Protein AF-A0A829NW79-F1 (afdb_monomer_lite)

Foldseek 3Di:
DVVVVVVVVVVVVVVVVVVVVVVDDDDDVVPPDQPDPVSLVVCLVPQADAFKKKKWFQCPDPLNVDPVQVVQVVCCQLVVDLAGDDPDAREFEEEEEPSRSNVVVLVVVSCVSCVVNRHHYYYDYDHLVVVQVCLQVVVHGIYMDGPPSHDPVSCVNIDMDMDGSVSSD

pLDDT: mean 82.39, std 16.0, range [43.62, 98.0]

Radius of gyration: 26.31 Å; chains: 1; bounding box: 28×69×78 Å

InterPro domains:
  IPR054214 Domain of unknown function DUF6921 [PF21914] (50-169)

Secondary structure (DSSP, 8-state):
-HHHHHHHHHHHHHHHHHHHHHS----SSTTSS---HHHHHHHHHH----SEEEEEE-TTSTTT--HHHHHHHHHHHTTS-S----SS--EEEEEEETT-HHHHHHHHHHHHHHHHTT-EEEEEEE-HHHHHHHHHHT--SEEEEETTTS-HHHHHTSEEEEEETTT--

Structure (mmCIF, N/CA/C/O backbone):
data_AF-A0A829NW79-F1
#
_entry.id   AF-A0A829NW79-F1
#
loop_
_atom_site.group_PDB
_atom_site.id
_atom_site.type_symbol
_atom_site.label_atom_id
_atom_site.label_alt_id
_atom_site.label_comp_id
_atom_site.label_asym_id
_atom_site.label_entity_id
_atom_site.label_seq_id
_atom_site.pdbx_PDB_ins_code
_atom_site.Cartn_x
_atom_site.Cartn_y
_atom_site.Cartn_z
_atom_site.occupancy
_atom_site.B_iso_or_equiv
_atom_site.auth_seq_id
_atom_site.auth_comp_id
_atom_site.auth_asym_id
_atom_site.auth_atom_id
_atom_site.pdbx_PDB_model_num
ATOM 1 N N . MET A 1 1 ? -3.377 -52.229 -63.363 1.00 55.47 1 MET A N 1
ATOM 2 C CA . MET A 1 1 ? -4.056 -51.326 -62.400 1.00 55.47 1 MET A CA 1
ATOM 3 C C . MET A 1 1 ? -3.627 -51.501 -60.931 1.00 55.47 1 MET A C 1
ATOM 5 O O . MET A 1 1 ? -3.770 -50.552 -60.178 1.00 55.47 1 MET A O 1
ATOM 9 N N . LYS A 1 2 ? -3.012 -52.628 -60.518 1.00 59.72 2 LYS A N 1
ATOM 10 C CA . LYS A 1 2 ? -2.572 -52.868 -59.120 1.00 59.72 2 LYS A CA 1
ATOM 11 C C . LYS A 1 2 ? -1.535 -51.867 -58.568 1.00 59.72 2 LYS A C 1
ATOM 13 O O . LYS A 1 2 ? -1.675 -51.420 -57.440 1.00 59.72 2 LYS A O 1
ATOM 18 N N . ARG A 1 3 ? -0.535 -51.450 -59.360 1.00 62.25 3 ARG A N 1
ATOM 19 C CA . ARG A 1 3 ? 0.523 -50.516 -58.900 1.00 62.25 3 ARG A CA 1
ATOM 20 C C . ARG A 1 3 ? 0.027 -49.083 -58.654 1.00 62.25 3 ARG A C 1
ATOM 22 O O . ARG A 1 3 ? 0.502 -48.431 -57.737 1.00 62.25 3 ARG A O 1
ATOM 29 N N . ARG A 1 4 ? -0.953 -48.616 -59.440 1.00 63.22 4 ARG A N 1
ATOM 30 C CA . ARG A 1 4 ? -1.563 -47.284 -59.264 1.00 63.22 4 ARG A CA 1
ATOM 31 C C . ARG A 1 4 ? -2.458 -47.228 -58.021 1.00 63.22 4 ARG A C 1
ATOM 33 O O . ARG A 1 4 ? -2.474 -46.206 -57.354 1.00 63.22 4 ARG A O 1
ATOM 40 N N . LEU A 1 5 ? -3.126 -48.336 -57.681 1.00 71.12 5 LEU A N 1
ATOM 41 C CA . LEU A 1 5 ? -3.927 -48.452 -56.457 1.00 71.12 5 LEU A CA 1
ATOM 42 C C . LEU A 1 5 ? -3.047 -48.415 -55.197 1.00 71.12 5 LEU A C 1
ATOM 44 O O . LEU A 1 5 ? -3.365 -47.706 -54.253 1.00 71.12 5 LEU A O 1
ATOM 48 N N . ILE A 1 6 ? -1.911 -49.125 -55.212 1.00 74.06 6 ILE A N 1
ATOM 49 C CA . ILE A 1 6 ? -0.951 -49.129 -54.093 1.00 74.06 6 ILE A CA 1
ATOM 50 C C . ILE A 1 6 ? -0.393 -47.723 -53.862 1.00 74.06 6 ILE A C 1
ATOM 52 O O . ILE A 1 6 ? -0.358 -47.259 -52.728 1.00 74.06 6 ILE A O 1
ATOM 56 N N . LEU A 1 7 ? -0.019 -47.021 -54.937 1.00 74.44 7 LEU A N 1
ATOM 57 C CA . LEU A 1 7 ? 0.470 -45.645 -54.846 1.00 74.44 7 LEU A CA 1
ATOM 58 C C . LEU A 1 7 ? -0.578 -44.716 -54.212 1.00 74.44 7 LEU A C 1
ATOM 60 O O . LEU A 1 7 ? -0.247 -43.893 -53.367 1.00 74.44 7 LEU A O 1
ATOM 64 N N . LEU A 1 8 ? -1.846 -44.884 -54.588 1.00 77.12 8 LEU A N 1
ATOM 65 C CA . LEU A 1 8 ? -2.949 -44.064 -54.094 1.00 77.12 8 LEU A CA 1
ATOM 66 C C . LEU A 1 8 ? -3.202 -44.305 -52.596 1.00 77.12 8 LEU A C 1
ATOM 68 O O . LEU A 1 8 ? -3.360 -43.349 -51.844 1.00 77.12 8 LEU A O 1
ATOM 72 N N . VAL A 1 9 ? -3.140 -45.561 -52.142 1.00 76.50 9 VAL A N 1
ATOM 73 C CA . VAL A 1 9 ? -3.252 -45.908 -50.713 1.00 76.50 9 VAL A CA 1
ATOM 74 C C . VAL A 1 9 ? -2.083 -45.338 -49.903 1.00 76.50 9 VAL A C 1
ATOM 76 O O . VAL A 1 9 ? -2.304 -44.797 -48.823 1.00 76.50 9 VAL A O 1
ATOM 79 N N . VAL A 1 10 ? -0.855 -45.392 -50.429 1.00 79.19 10 VAL A N 1
ATOM 80 C CA . VAL A 1 10 ? 0.328 -44.819 -49.760 1.00 79.19 10 VAL A CA 1
ATOM 81 C C . VAL A 1 10 ? 0.218 -43.297 -49.645 1.00 79.19 10 VAL A C 1
ATOM 83 O O . VAL A 1 10 ? 0.518 -42.749 -48.590 1.00 79.19 10 VAL A O 1
ATOM 86 N N . VAL A 1 11 ? -0.265 -42.611 -50.684 1.00 77.38 11 VAL A N 1
ATOM 87 C CA . VAL A 1 11 ? -0.474 -41.154 -50.650 1.00 77.38 11 VAL A CA 1
ATOM 88 C C . VAL A 1 11 ? -1.549 -40.772 -49.630 1.00 77.38 11 VAL A C 1
ATOM 90 O O . VAL A 1 11 ? -1.332 -39.850 -48.849 1.00 77.38 11 VAL A O 1
ATOM 93 N N . ILE A 1 12 ? -2.669 -41.500 -49.569 1.00 76.75 12 ILE A N 1
ATOM 94 C CA . ILE A 1 12 ? -3.714 -41.252 -48.562 1.00 76.75 12 ILE A CA 1
ATOM 95 C C . ILE A 1 12 ? -3.173 -41.483 -47.145 1.00 76.75 12 ILE A C 1
ATOM 97 O O . ILE A 1 12 ? -3.418 -40.662 -46.265 1.00 76.75 12 ILE A O 1
ATOM 101 N N . ALA A 1 13 ? -2.400 -42.550 -46.921 1.00 74.56 13 ALA A N 1
ATOM 102 C CA . ALA A 1 13 ? -1.783 -42.818 -45.623 1.00 74.56 13 ALA A CA 1
ATOM 103 C C . ALA A 1 13 ? -0.779 -41.725 -45.217 1.00 74.56 13 ALA A C 1
ATOM 105 O O . ALA A 1 13 ? -0.715 -41.356 -44.048 1.00 74.56 13 ALA A O 1
ATOM 106 N N . LEU A 1 14 ? -0.034 -41.166 -46.175 1.00 72.62 14 LEU A N 1
ATOM 107 C CA . LEU A 1 14 ? 0.937 -40.101 -45.928 1.00 72.62 14 LEU A CA 1
ATOM 108 C C . LEU A 1 14 ? 0.246 -38.760 -45.631 1.00 72.62 14 LEU A C 1
ATOM 110 O O . LEU A 1 14 ? 0.669 -38.054 -44.721 1.00 72.62 14 LEU A O 1
ATOM 114 N N . ILE A 1 15 ? -0.860 -38.449 -46.318 1.00 71.75 15 ILE A N 1
ATOM 115 C CA . ILE A 1 15 ? -1.694 -37.267 -46.038 1.00 71.75 15 ILE A CA 1
ATOM 116 C C . ILE A 1 15 ? -2.401 -37.403 -44.681 1.00 71.75 15 ILE A C 1
ATOM 118 O O . ILE A 1 15 ? -2.424 -36.444 -43.917 1.00 71.75 15 ILE A O 1
ATOM 122 N N . ALA A 1 16 ? -2.930 -38.583 -44.339 1.00 65.56 16 ALA A N 1
ATOM 123 C CA . ALA A 1 16 ? -3.540 -38.836 -43.032 1.00 65.56 16 ALA A CA 1
ATOM 124 C C . ALA A 1 16 ? -2.502 -38.813 -41.893 1.00 65.56 16 ALA A C 1
ATOM 126 O O . ALA A 1 16 ? -2.773 -38.267 -40.826 1.00 65.56 16 ALA A O 1
ATOM 127 N N . GLY A 1 17 ? -1.296 -39.339 -42.134 1.00 62.09 17 GLY A N 1
ATOM 128 C CA . GLY A 1 17 ? -0.173 -39.280 -41.197 1.00 62.09 17 GLY A CA 1
ATOM 129 C C . GLY A 1 17 ? 0.321 -37.853 -40.954 1.00 62.09 17 GLY A C 1
ATOM 130 O O . GLY A 1 17 ? 0.509 -37.467 -39.805 1.00 62.09 17 GLY A O 1
ATOM 131 N N . PHE A 1 18 ? 0.452 -37.037 -42.007 1.00 58.94 18 PHE A N 1
ATOM 132 C CA . PHE A 1 18 ? 0.755 -35.607 -41.869 1.00 58.94 18 PHE A CA 1
ATOM 133 C C . PHE A 1 18 ? -0.403 -34.820 -41.244 1.00 58.94 18 PHE A C 1
ATOM 135 O O . PHE A 1 18 ? -0.155 -33.922 -40.449 1.00 58.94 18 PHE A O 1
ATOM 142 N N . GLY A 1 19 ? -1.656 -35.169 -41.542 1.00 56.12 19 GLY A N 1
ATOM 143 C CA . GLY A 1 19 ? -2.834 -34.571 -40.911 1.00 56.12 19 GLY A CA 1
ATOM 144 C C . GLY A 1 19 ? -2.886 -34.825 -39.402 1.00 56.12 19 GLY A C 1
ATOM 145 O O . GLY A 1 19 ? -3.215 -33.915 -38.651 1.00 56.12 19 GLY A O 1
ATOM 146 N N . ALA A 1 20 ? -2.484 -36.018 -38.948 1.00 55.72 20 ALA A N 1
ATOM 147 C CA . ALA A 1 20 ? -2.364 -36.349 -37.528 1.00 55.72 20 ALA A CA 1
ATOM 148 C C . ALA A 1 20 ? -1.138 -35.698 -36.855 1.00 55.72 20 ALA A C 1
ATOM 150 O O . ALA A 1 20 ? -1.224 -35.310 -35.698 1.00 55.72 20 ALA A O 1
ATOM 151 N N . LEU A 1 21 ? -0.022 -35.521 -37.574 1.00 51.53 21 LEU A N 1
ATOM 152 C CA . LEU A 1 21 ? 1.170 -34.806 -37.082 1.00 51.53 21 LEU A CA 1
ATOM 153 C C . LEU A 1 21 ? 0.992 -33.277 -37.039 1.00 51.53 21 LEU A C 1
ATOM 155 O O . LEU A 1 21 ? 1.634 -32.608 -36.233 1.00 51.53 21 LEU A O 1
ATOM 159 N N . LEU A 1 22 ? 0.117 -32.721 -37.884 1.00 54.75 22 LEU A N 1
ATOM 160 C CA . LEU A 1 22 ? -0.298 -31.314 -37.838 1.00 54.75 22 LEU A CA 1
ATOM 161 C C . LEU A 1 22 ? -1.420 -31.069 -36.819 1.00 54.75 22 LEU A C 1
ATOM 163 O O . LEU A 1 22 ? -1.614 -29.932 -36.391 1.00 54.75 22 LEU A O 1
ATOM 167 N N . HIS A 1 23 ? -2.112 -32.120 -36.370 1.00 53.03 23 HIS A N 1
ATOM 168 C CA . HIS A 1 23 ? -3.011 -32.062 -35.222 1.00 53.03 23 HIS A CA 1
ATOM 169 C C . HIS A 1 23 ? -2.211 -32.276 -33.925 1.00 53.03 23 HIS A C 1
ATOM 171 O O . HIS A 1 23 ? -2.318 -33.291 -33.245 1.00 53.03 23 HIS A O 1
ATOM 177 N N . SER A 1 24 ? -1.424 -31.240 -33.610 1.00 45.69 24 SER A N 1
ATOM 178 C CA . SER A 1 24 ? -0.793 -30.949 -32.316 1.00 45.69 24 SER A CA 1
ATOM 179 C C . SER A 1 24 ? 0.509 -31.689 -31.973 1.00 45.69 24 SER A C 1
ATOM 181 O O . SER A 1 24 ? 0.496 -32.803 -31.457 1.00 45.69 24 SER A O 1
ATOM 183 N N . PRO A 1 25 ? 1.629 -30.956 -31.951 1.00 45.62 25 PRO A N 1
ATOM 184 C CA . PRO A 1 25 ? 2.400 -30.825 -30.730 1.00 45.62 25 PRO A CA 1
ATOM 185 C C . PRO A 1 25 ? 1.745 -29.749 -29.843 1.00 45.62 25 PRO A C 1
ATOM 187 O O . PRO A 1 25 ? 1.682 -28.586 -30.251 1.00 45.62 25 PRO A O 1
ATOM 190 N N . PRO A 1 26 ? 1.269 -30.055 -28.625 1.00 45.06 26 PRO A N 1
ATOM 191 C CA . PRO A 1 26 ? 1.339 -29.048 -27.586 1.00 45.06 26 PRO A CA 1
ATOM 192 C C . PRO A 1 26 ? 2.825 -28.868 -27.242 1.00 45.06 26 PRO A C 1
ATOM 194 O O . PRO A 1 26 ? 3.568 -29.839 -27.117 1.00 45.06 26 PRO A O 1
ATOM 197 N N . SER A 1 27 ? 3.233 -27.615 -27.066 1.00 50.00 27 SER A N 1
ATOM 198 C CA . SER A 1 27 ? 4.392 -27.261 -26.239 1.00 50.00 27 SER A CA 1
ATOM 199 C C . SER A 1 27 ? 5.786 -27.504 -26.830 1.00 50.00 27 SER A C 1
ATOM 201 O O . SER A 1 27 ? 6.432 -28.489 -26.508 1.00 50.00 27 SER A O 1
ATOM 203 N N . ILE A 1 28 ? 6.303 -26.500 -27.554 1.00 47.56 28 ILE A N 1
ATOM 204 C CA . ILE A 1 28 ? 7.699 -26.016 -27.378 1.00 47.56 28 ILE A CA 1
ATOM 205 C C . ILE A 1 28 ? 7.768 -24.469 -27.407 1.00 47.56 28 ILE A C 1
ATOM 207 O O . ILE A 1 28 ? 8.705 -23.888 -26.874 1.00 47.56 28 ILE A O 1
ATOM 211 N N . ILE A 1 29 ? 6.758 -23.770 -27.944 1.00 46.22 29 ILE A N 1
ATOM 212 C CA . ILE A 1 29 ? 6.759 -22.291 -28.023 1.00 46.22 29 ILE A CA 1
ATOM 213 C C . ILE A 1 29 ? 5.903 -21.637 -26.914 1.00 46.22 29 ILE A C 1
ATOM 215 O O . ILE A 1 29 ? 6.120 -20.482 -26.563 1.00 46.22 29 ILE A O 1
ATOM 219 N N . ASP A 1 30 ? 5.021 -22.396 -26.258 1.00 43.81 30 ASP A N 1
ATOM 220 C CA . ASP A 1 30 ? 4.191 -21.942 -25.122 1.00 43.81 30 ASP A CA 1
ATOM 221 C C . ASP A 1 30 ? 4.902 -22.085 -23.756 1.00 43.81 30 ASP A C 1
ATOM 223 O O . ASP A 1 30 ? 4.301 -22.395 -22.733 1.00 43.81 30 ASP A O 1
ATOM 227 N N . ALA A 1 31 ? 6.229 -21.943 -23.748 1.00 43.62 31 ALA A N 1
ATOM 228 C CA . ALA A 1 31 ? 7.040 -21.848 -22.529 1.00 43.62 31 ALA A CA 1
ATOM 229 C C . ALA A 1 31 ? 7.579 -20.424 -22.304 1.00 43.62 31 ALA A C 1
ATOM 231 O O . ALA A 1 31 ? 8.186 -20.153 -21.273 1.00 43.62 31 ALA A O 1
ATOM 232 N N . VAL A 1 32 ? 7.363 -19.510 -23.259 1.00 48.75 32 VAL A N 1
ATOM 233 C CA . VAL A 1 32 ? 7.919 -18.145 -23.224 1.00 48.75 32 VAL A CA 1
ATOM 234 C C . VAL A 1 32 ? 6.874 -17.091 -22.844 1.00 48.75 32 VAL A C 1
ATOM 236 O O . VAL A 1 32 ? 7.225 -15.957 -22.539 1.00 48.75 32 VAL A O 1
ATOM 239 N N . THR A 1 33 ? 5.592 -17.445 -22.748 1.00 52.81 33 THR A N 1
ATOM 240 C CA . THR A 1 33 ? 4.568 -16.523 -22.242 1.00 52.81 33 THR A CA 1
ATOM 241 C C . THR A 1 33 ? 3.666 -17.257 -21.262 1.00 52.81 33 THR A C 1
ATOM 243 O O . THR A 1 33 ? 2.846 -18.071 -21.670 1.00 52.81 33 THR A O 1
ATOM 246 N N . GLY A 1 34 ? 3.836 -17.002 -19.962 1.00 47.78 34 GLY A N 1
ATOM 247 C CA . GLY A 1 34 ? 3.063 -17.599 -18.866 1.00 47.78 34 GLY A CA 1
ATOM 248 C C . GLY A 1 34 ? 1.575 -17.226 -18.882 1.00 47.78 34 GLY A C 1
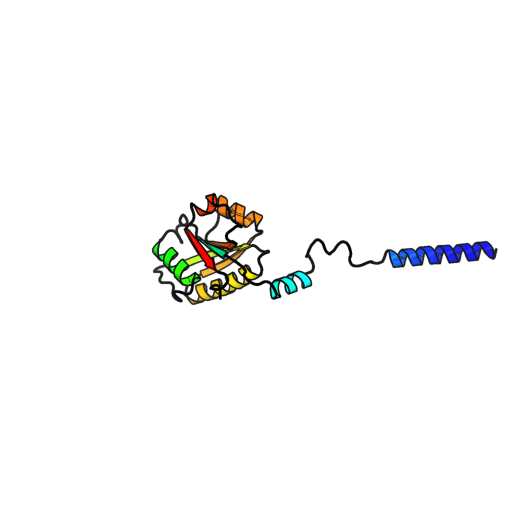ATOM 249 O O . GLY A 1 34 ? 1.099 -16.521 -17.998 1.00 47.78 34 GLY A O 1
ATOM 250 N N . ALA A 1 35 ? 0.834 -17.709 -19.878 1.00 53.41 35 ALA A N 1
ATOM 251 C CA . ALA A 1 35 ? -0.547 -17.332 -20.162 1.00 53.41 35 ALA A CA 1
ATOM 252 C C . ALA A 1 35 ? -1.521 -18.522 -20.103 1.00 53.41 35 ALA A C 1
ATOM 254 O O . ALA A 1 35 ? -2.544 -18.529 -20.782 1.00 53.41 35 ALA A O 1
ATOM 255 N N . THR A 1 36 ? -1.262 -19.523 -19.255 1.00 51.56 36 THR A N 1
ATOM 256 C CA . THR A 1 36 ? -2.325 -20.448 -18.830 1.00 51.56 36 THR A CA 1
ATOM 257 C C . THR A 1 36 ? -2.862 -20.021 -17.457 1.00 51.56 36 THR A C 1
ATOM 259 O O . THR A 1 36 ? -2.072 -19.828 -16.528 1.00 51.56 36 THR A O 1
ATOM 262 N N . PRO A 1 37 ? -4.195 -19.916 -17.256 1.00 52.88 37 PRO A N 1
ATOM 263 C CA . PRO A 1 37 ? -4.790 -19.575 -15.956 1.00 52.88 37 PRO A CA 1
ATOM 264 C C . PRO A 1 37 ? -4.319 -20.496 -14.825 1.00 52.88 37 PRO A C 1
ATOM 266 O O . PRO A 1 37 ? -4.213 -20.083 -13.674 1.00 52.88 37 PRO A O 1
ATOM 269 N N . LYS A 1 38 ? -3.988 -21.749 -15.164 1.00 49.94 38 LYS A N 1
ATOM 270 C CA . LYS A 1 38 ? -3.450 -22.746 -14.237 1.00 49.94 38 LYS A CA 1
ATOM 271 C C . LYS A 1 38 ? -2.012 -22.433 -13.803 1.00 49.94 38 LYS A C 1
ATOM 273 O O . LYS A 1 38 ? -1.713 -22.596 -12.625 1.00 49.94 38 LYS A O 1
ATOM 278 N N . ALA A 1 39 ? -1.154 -21.947 -14.706 1.00 54.59 39 ALA A N 1
ATOM 279 C CA . ALA A 1 39 ? 0.204 -21.515 -14.370 1.00 54.59 39 ALA A CA 1
ATOM 280 C C . ALA A 1 39 ? 0.203 -20.206 -13.572 1.00 54.59 39 ALA A C 1
ATOM 282 O O . ALA A 1 39 ? 0.912 -20.120 -12.576 1.00 54.59 39 ALA A O 1
ATOM 283 N N . LYS A 1 40 ? -0.655 -19.235 -13.928 1.00 53.09 40 LYS A N 1
ATOM 284 C CA . LYS A 1 40 ? -0.841 -18.006 -13.136 1.00 53.09 40 LYS A CA 1
ATOM 285 C C . LYS A 1 40 ? -1.283 -18.332 -11.707 1.00 53.09 40 LYS A C 1
ATOM 287 O O . LYS A 1 40 ? -0.699 -17.826 -10.761 1.00 53.09 40 LYS A O 1
ATOM 292 N N . LYS A 1 41 ? -2.245 -19.246 -11.543 1.00 58.38 41 LYS A N 1
ATOM 293 C CA . LYS A 1 41 ? -2.738 -19.671 -10.224 1.00 58.38 41 LYS A CA 1
ATOM 294 C C . LYS A 1 41 ? -1.689 -20.450 -9.417 1.00 58.38 41 LYS A C 1
ATOM 296 O O . LYS A 1 41 ? -1.601 -20.261 -8.211 1.00 58.38 41 LYS A O 1
ATOM 301 N N . ALA A 1 42 ? -0.876 -21.280 -10.075 1.00 60.69 42 ALA A N 1
ATOM 302 C CA . ALA A 1 42 ? 0.225 -21.999 -9.432 1.00 60.69 42 ALA A CA 1
ATOM 303 C C . ALA A 1 42 ? 1.359 -21.052 -8.993 1.00 60.69 42 ALA A C 1
ATOM 305 O O . ALA A 1 42 ? 1.776 -21.108 -7.839 1.00 60.69 42 ALA A O 1
ATOM 306 N N . ALA A 1 43 ? 1.785 -20.131 -9.864 1.00 60.25 43 ALA A N 1
ATOM 307 C CA . ALA A 1 43 ? 2.776 -19.104 -9.540 1.00 60.25 43 ALA A CA 1
ATOM 308 C C . ALA A 1 43 ? 2.275 -18.155 -8.439 1.00 60.25 43 ALA A C 1
ATOM 310 O O . ALA A 1 43 ? 3.012 -17.828 -7.514 1.00 60.25 43 ALA A O 1
ATOM 311 N N . GLN A 1 44 ? 0.991 -17.786 -8.477 1.00 59.38 44 GLN A N 1
ATOM 312 C CA . GLN A 1 44 ? 0.344 -16.998 -7.429 1.00 59.38 44 GLN A CA 1
ATOM 313 C C . GLN A 1 44 ? 0.281 -17.743 -6.092 1.00 59.38 44 GLN A C 1
ATOM 315 O O . GLN A 1 44 ? 0.355 -17.098 -5.056 1.00 59.38 44 GLN A O 1
ATOM 320 N N . SER A 1 45 ? 0.158 -19.073 -6.074 1.00 61.47 45 SER A N 1
ATOM 321 C CA . SER A 1 45 ? 0.167 -19.839 -4.819 1.00 61.47 45 SER A CA 1
ATOM 322 C C . SER A 1 45 ? 1.563 -20.036 -4.218 1.00 61.47 45 SER A C 1
ATOM 324 O O . SER A 1 45 ? 1.665 -20.287 -3.022 1.00 61.47 45 SER A O 1
ATOM 326 N N . SER A 1 46 ? 2.629 -19.917 -5.018 1.00 71.06 46 SER A N 1
ATOM 327 C CA . SER A 1 46 ? 4.011 -20.139 -4.572 1.00 71.06 46 SER A CA 1
ATOM 328 C C . SER A 1 46 ? 4.829 -18.866 -4.368 1.00 71.06 46 SER A C 1
ATOM 330 O O . SER A 1 46 ? 5.879 -18.940 -3.739 1.00 71.06 46 SER A O 1
ATOM 332 N N . ALA A 1 47 ? 4.403 -17.722 -4.913 1.00 77.25 47 ALA A N 1
ATOM 333 C CA . ALA A 1 47 ? 5.134 -16.464 -4.773 1.00 77.25 47 ALA A CA 1
ATOM 334 C C . ALA A 1 47 ? 5.236 -16.071 -3.294 1.00 77.25 47 ALA A C 1
ATOM 336 O O . ALA A 1 47 ? 4.217 -16.053 -2.606 1.00 77.25 47 ALA A O 1
ATOM 337 N N . GLN A 1 48 ? 6.433 -15.755 -2.815 1.00 83.88 48 GLN A N 1
ATOM 338 C CA . GLN A 1 48 ? 6.691 -15.238 -1.470 1.00 83.88 48 GLN A CA 1
ATOM 339 C C . GLN A 1 48 ? 7.245 -13.821 -1.591 1.00 83.88 48 GLN A C 1
ATOM 341 O O . GLN A 1 48 ? 7.800 -13.477 -2.631 1.00 83.88 48 GLN A O 1
ATOM 346 N N . LEU A 1 49 ? 7.039 -13.006 -0.557 1.00 87.69 49 LEU A N 1
ATOM 347 C CA . LEU A 1 49 ? 7.696 -11.707 -0.477 1.00 87.69 49 LEU A CA 1
ATOM 348 C C . LEU A 1 49 ? 9.189 -11.948 -0.264 1.00 87.69 49 LEU A C 1
ATOM 350 O O . LEU A 1 49 ? 9.558 -12.766 0.580 1.00 87.69 49 LEU A O 1
ATOM 354 N N . GLU A 1 50 ? 10.030 -11.242 -1.009 1.00 87.44 50 GLU A N 1
ATOM 355 C CA . GLU A 1 50 ? 11.481 -11.350 -0.896 1.00 87.44 50 GLU A CA 1
ATOM 356 C C . GLU A 1 50 ? 12.111 -9.962 -1.041 1.00 87.44 50 GLU A C 1
ATOM 358 O O . GLU A 1 50 ? 11.805 -9.218 -1.969 1.00 87.44 50 GLU A O 1
ATOM 363 N N . GLY A 1 51 ? 12.992 -9.603 -0.108 1.00 89.44 51 GLY A N 1
ATOM 364 C CA . GLY A 1 51 ? 13.707 -8.328 -0.130 1.00 89.44 51 GLY A CA 1
ATOM 365 C C . GLY A 1 51 ? 12.938 -7.168 0.504 1.00 89.44 51 GLY A C 1
ATOM 366 O O . GLY A 1 51 ? 12.243 -7.337 1.511 1.00 89.44 51 GLY A O 1
ATOM 367 N N . SER A 1 52 ? 13.135 -5.973 -0.057 1.00 92.19 52 SER A N 1
ATOM 368 C CA . SER A 1 52 ? 12.609 -4.710 0.464 1.00 92.19 52 SER A CA 1
ATOM 369 C C . SER A 1 52 ? 11.519 -4.147 -0.436 1.00 92.19 52 SER A C 1
ATOM 371 O O . SER A 1 52 ? 11.727 -3.915 -1.631 1.00 92.19 52 SER A O 1
ATOM 373 N N . TYR A 1 53 ? 10.385 -3.847 0.181 1.00 94.38 53 TYR A N 1
ATOM 374 C CA . TYR A 1 53 ? 9.238 -3.205 -0.438 1.00 94.38 53 TYR A CA 1
ATOM 375 C C . TYR A 1 53 ? 9.101 -1.777 0.077 1.00 94.38 53 TYR A C 1
ATOM 377 O O . TYR A 1 53 ? 9.707 -1.395 1.076 1.00 94.38 53 TYR A O 1
ATOM 385 N N . ILE A 1 54 ? 8.294 -0.976 -0.602 1.00 94.94 54 ILE A N 1
ATOM 386 C CA . ILE A 1 54 ? 7.939 0.367 -0.165 1.00 94.94 54 ILE A CA 1
ATOM 387 C C . ILE A 1 54 ? 6.430 0.514 -0.092 1.00 94.94 54 ILE A C 1
ATOM 389 O O . ILE A 1 54 ? 5.712 0.097 -1.000 1.00 94.94 54 ILE A O 1
ATOM 393 N N . PHE A 1 55 ? 5.965 1.143 0.983 1.00 96.62 55 PHE A N 1
ATOM 394 C CA . PHE A 1 55 ? 4.637 1.735 1.054 1.00 96.62 55 PHE A CA 1
ATOM 395 C C . PHE A 1 55 ? 4.790 3.240 0.895 1.00 96.62 55 PHE A C 1
ATOM 397 O O . PHE A 1 55 ? 5.409 3.898 1.731 1.00 96.62 55 PHE A O 1
ATOM 404 N N . CYS A 1 56 ? 4.270 3.764 -0.208 1.00 95.94 56 CYS A N 1
ATOM 405 C CA . CYS A 1 56 ? 4.447 5.147 -0.614 1.00 95.94 56 CYS A CA 1
ATOM 406 C C . CYS A 1 56 ? 3.095 5.852 -0.661 1.00 95.94 56 CYS A C 1
ATOM 408 O O . CYS A 1 56 ? 2.146 5.329 -1.241 1.00 95.94 56 CYS A O 1
ATOM 410 N N . MET A 1 57 ? 3.020 7.050 -0.096 1.00 96.31 57 MET A N 1
ATOM 411 C CA . MET A 1 57 ? 1.835 7.899 -0.039 1.00 96.31 57 MET A CA 1
ATOM 412 C C . MET A 1 57 ? 2.120 9.217 -0.749 1.00 96.31 57 MET A C 1
ATOM 414 O O . MET A 1 57 ? 3.236 9.734 -0.708 1.00 96.31 57 MET A O 1
ATOM 418 N N . ASN A 1 58 ? 1.101 9.771 -1.396 1.00 94.88 58 ASN A N 1
ATOM 419 C CA . ASN A 1 58 ? 1.182 11.076 -2.029 1.00 94.88 58 ASN A CA 1
ATOM 420 C C . ASN A 1 58 ? 0.820 12.178 -1.014 1.00 94.88 58 ASN A C 1
ATOM 422 O O . ASN A 1 58 ? -0.368 12.361 -0.734 1.00 94.88 58 ASN A O 1
ATOM 426 N N . PRO A 1 59 ? 1.795 12.944 -0.483 1.00 93.88 59 PRO A N 1
ATOM 427 C CA . PRO A 1 59 ? 1.530 13.964 0.533 1.00 93.88 59 PRO A CA 1
ATOM 428 C C . PRO A 1 59 ? 0.806 15.197 -0.029 1.00 93.88 59 PRO A C 1
ATOM 430 O O . PRO A 1 59 ? 0.348 16.042 0.733 1.00 93.88 59 PRO A O 1
ATOM 433 N N . LEU A 1 60 ? 0.708 15.329 -1.356 1.00 91.50 60 LEU A N 1
ATOM 434 C CA . LEU A 1 60 ? 0.047 16.458 -2.016 1.00 91.50 60 LEU A CA 1
ATOM 435 C C . LEU A 1 60 ? -1.467 16.264 -2.161 1.00 91.50 60 LEU A C 1
ATOM 437 O O . LEU A 1 60 ? -2.151 17.149 -2.669 1.00 91.50 60 LEU A O 1
ATOM 441 N N . LEU A 1 61 ? -1.987 15.097 -1.780 1.00 92.00 61 LEU A N 1
ATOM 442 C CA . LEU A 1 61 ? -3.404 14.785 -1.870 1.00 92.00 61 LEU A CA 1
ATOM 443 C C . LEU A 1 61 ? -4.101 15.188 -0.568 1.00 92.00 61 LEU A C 1
ATOM 445 O O . LEU A 1 61 ? -3.695 14.716 0.485 1.00 92.00 61 LEU A O 1
ATOM 449 N N . ASP A 1 62 ? -5.172 15.984 -0.632 1.00 91.06 62 ASP A N 1
ATOM 450 C CA . ASP A 1 62 ? -5.849 16.553 0.555 1.00 91.06 62 ASP A CA 1
ATOM 451 C C . ASP A 1 62 ? -6.190 15.522 1.649 1.00 91.06 62 ASP A C 1
ATOM 453 O O . ASP A 1 62 ? -6.118 15.802 2.840 1.00 91.06 62 ASP A O 1
ATOM 457 N N . LYS A 1 63 ? -6.533 14.292 1.256 1.00 90.50 63 LYS A N 1
ATOM 458 C CA . LYS A 1 63 ? -6.860 13.196 2.184 1.00 90.50 63 LYS A CA 1
ATOM 459 C C . LYS A 1 63 ? -5.657 12.502 2.836 1.00 90.50 63 LYS A C 1
ATOM 461 O O . LYS A 1 63 ? -5.838 11.722 3.761 1.00 90.50 63 LYS A O 1
ATOM 466 N N . LEU A 1 64 ? -4.448 12.752 2.337 1.00 93.25 64 LEU A N 1
ATOM 467 C CA . LEU A 1 64 ? -3.177 12.222 2.846 1.00 93.25 64 LEU A CA 1
ATOM 468 C C . LEU A 1 64 ? -2.165 13.351 3.119 1.00 93.25 64 LEU A C 1
ATOM 470 O O . LEU A 1 64 ? -0.979 13.089 3.320 1.00 93.25 64 LEU A O 1
ATOM 474 N N . SER A 1 65 ? -2.601 14.614 3.133 1.00 92.56 65 SER A N 1
ATOM 475 C CA . SER A 1 65 ? -1.722 15.764 3.360 1.00 92.56 65 SER A CA 1
ATOM 476 C C . SER A 1 65 ? -1.366 15.963 4.831 1.00 92.56 65 SER A C 1
ATOM 478 O O . SER A 1 65 ? -0.336 16.569 5.128 1.00 92.56 65 SER A O 1
ATOM 480 N N . ASP A 1 66 ? -2.170 15.422 5.749 1.00 92.94 66 ASP A N 1
ATOM 481 C CA . ASP A 1 66 ? -1.878 15.433 7.182 1.00 92.94 66 ASP A CA 1
ATOM 482 C C . ASP A 1 66 ? -0.712 14.483 7.508 1.00 92.94 66 ASP A C 1
ATOM 484 O O . ASP A 1 66 ? -0.746 13.291 7.197 1.00 92.94 66 ASP A O 1
ATOM 488 N N . GLU A 1 67 ? 0.347 15.031 8.103 1.00 93.44 67 GLU A N 1
ATOM 489 C CA . GLU A 1 67 ? 1.545 14.283 8.485 1.00 93.44 67 GLU A CA 1
ATOM 490 C C . GLU A 1 67 ? 1.270 13.265 9.594 1.00 93.44 67 GLU A C 1
ATOM 492 O O . GLU A 1 67 ? 1.807 12.161 9.536 1.00 93.44 67 GLU A O 1
ATOM 497 N N . ASP A 1 68 ? 0.389 13.578 10.549 1.00 93.19 68 ASP A N 1
ATOM 498 C CA . ASP A 1 68 ? 0.053 12.663 11.641 1.00 93.19 68 ASP A CA 1
ATOM 499 C C . ASP A 1 68 ? -0.667 11.421 11.103 1.00 93.19 68 ASP A C 1
ATOM 501 O O . ASP A 1 68 ? -0.311 10.294 11.448 1.00 93.19 68 ASP A O 1
ATOM 505 N N . ILE A 1 69 ? -1.593 11.604 10.155 1.00 93.12 69 ILE A N 1
ATOM 506 C CA . ILE A 1 69 ? -2.260 10.491 9.466 1.00 93.12 69 ILE A CA 1
ATOM 507 C C . ILE A 1 69 ? -1.247 9.625 8.709 1.00 93.12 69 ILE A C 1
ATOM 509 O O . ILE A 1 69 ? -1.307 8.396 8.789 1.00 93.12 69 ILE A O 1
ATOM 513 N N . ARG A 1 70 ? -0.286 10.232 7.999 1.00 94.94 70 ARG A N 1
ATOM 514 C CA . ARG A 1 70 ? 0.752 9.471 7.284 1.00 94.94 70 ARG A CA 1
ATOM 515 C C . ARG A 1 70 ? 1.662 8.696 8.237 1.00 94.94 70 ARG A C 1
ATOM 517 O O . ARG A 1 70 ? 1.966 7.536 7.963 1.00 94.94 70 ARG A O 1
ATOM 524 N N . GLU A 1 71 ? 2.061 9.274 9.366 1.00 95.06 71 GLU A N 1
ATOM 525 C CA . GLU A 1 71 ? 2.859 8.574 10.382 1.00 95.06 71 GLU A CA 1
ATOM 526 C C . GLU A 1 71 ? 2.077 7.437 11.055 1.00 95.06 71 GLU A C 1
ATOM 528 O O . GLU A 1 71 ? 2.617 6.344 11.250 1.00 95.06 71 GLU A O 1
ATOM 533 N N . GLN A 1 72 ? 0.784 7.636 11.331 1.00 94.50 72 GLN A N 1
ATOM 534 C CA . GLN A 1 72 ? -0.097 6.569 11.808 1.00 94.50 72 GLN A CA 1
ATOM 535 C C . GLN A 1 72 ? -0.202 5.427 10.789 1.00 94.50 72 GLN A C 1
ATOM 537 O O . GLN A 1 72 ? -0.082 4.262 11.168 1.00 94.50 72 GLN A O 1
ATOM 542 N N . LEU A 1 73 ? -0.343 5.734 9.494 1.00 95.38 73 LEU A N 1
ATOM 543 C CA . LEU A 1 73 ? -0.348 4.726 8.430 1.00 95.38 73 LEU A CA 1
ATOM 544 C C . LEU A 1 73 ? 0.987 3.972 8.354 1.00 95.38 73 LEU A C 1
ATOM 546 O O . LEU A 1 73 ? 0.985 2.746 8.278 1.00 95.38 73 LEU A O 1
ATOM 550 N N . LYS A 1 74 ? 2.135 4.652 8.454 1.00 95.56 74 LYS A N 1
ATOM 551 C CA . LYS A 1 74 ? 3.452 3.986 8.517 1.00 95.56 74 LYS A CA 1
ATOM 552 C C . LYS A 1 74 ? 3.561 3.055 9.724 1.00 95.56 74 LYS A C 1
ATOM 554 O O . LYS A 1 74 ? 4.043 1.925 9.599 1.00 95.56 74 LYS A O 1
ATOM 559 N N . ALA A 1 75 ? 3.106 3.501 10.894 1.00 94.50 75 ALA A N 1
ATOM 560 C CA . ALA A 1 75 ? 3.074 2.679 12.097 1.00 94.50 75 ALA A CA 1
ATOM 561 C C . ALA A 1 75 ? 2.138 1.469 11.932 1.00 94.50 75 ALA A C 1
ATOM 563 O O . ALA A 1 75 ? 2.475 0.374 12.377 1.00 94.50 75 ALA A O 1
ATOM 564 N N . PHE A 1 76 ? 0.999 1.644 11.261 1.00 94.75 76 PHE A N 1
ATOM 565 C CA . PHE A 1 76 ? 0.027 0.583 11.012 1.00 94.75 76 PHE A CA 1
ATOM 566 C C . PHE A 1 76 ? 0.577 -0.477 10.055 1.00 94.75 76 PHE A C 1
ATOM 568 O O . PHE A 1 76 ? 0.557 -1.671 10.345 1.00 94.75 76 PHE A O 1
ATOM 575 N N . VAL A 1 77 ? 1.147 -0.042 8.929 1.00 93.94 77 VAL A N 1
ATOM 576 C CA . VAL A 1 77 ? 1.706 -0.929 7.898 1.00 93.94 77 VAL A CA 1
ATOM 577 C C . VAL A 1 77 ? 2.907 -1.724 8.427 1.00 93.94 77 VAL A C 1
ATOM 579 O O . VAL A 1 77 ? 3.097 -2.877 8.043 1.00 93.94 77 VAL A O 1
ATOM 582 N N . THR A 1 78 ? 3.674 -1.151 9.363 1.00 92.06 78 THR A N 1
ATOM 583 C CA . THR A 1 78 ? 4.775 -1.840 10.066 1.00 92.06 78 THR A CA 1
ATOM 584 C C . THR A 1 78 ? 4.327 -2.665 11.278 1.00 92.06 78 THR A C 1
ATOM 586 O O . THR A 1 78 ? 5.164 -3.237 11.973 1.00 92.06 78 THR A O 1
ATOM 589 N N . GLY A 1 79 ? 3.023 -2.733 11.568 1.00 89.69 79 GLY A N 1
ATOM 590 C CA . GLY A 1 79 ? 2.478 -3.506 12.687 1.00 89.69 79 GLY A CA 1
ATOM 591 C C . GLY A 1 79 ? 2.792 -2.938 14.077 1.00 89.69 79 GLY A C 1
ATOM 592 O O . GLY A 1 79 ? 2.647 -3.642 15.074 1.00 89.69 79 GLY A O 1
ATOM 593 N N . LYS A 1 80 ? 3.227 -1.675 14.171 1.00 89.56 80 LYS A N 1
ATOM 594 C CA . LYS A 1 80 ? 3.466 -0.974 15.447 1.00 89.56 80 LYS A CA 1
ATOM 595 C C . LYS A 1 80 ? 2.169 -0.498 16.106 1.00 89.56 80 LYS A C 1
ATOM 597 O O . LYS A 1 80 ? 2.159 -0.265 17.312 1.00 89.56 80 LYS A O 1
ATOM 602 N N . THR A 1 81 ? 1.102 -0.339 15.326 1.00 90.31 81 THR A N 1
ATOM 603 C CA . THR A 1 81 ? -0.261 -0.039 15.787 1.00 90.31 81 THR A CA 1
ATOM 604 C C . THR A 1 81 ? -1.268 -0.856 14.982 1.00 90.31 81 THR A C 1
ATOM 606 O O . THR A 1 81 ? -1.013 -1.209 13.834 1.00 90.31 81 THR A O 1
ATOM 609 N N . ASP A 1 82 ? -2.410 -1.141 15.590 1.00 88.31 82 ASP A N 1
ATOM 610 C CA . ASP A 1 82 ? -3.586 -1.792 15.009 1.00 88.31 82 ASP A CA 1
ATOM 611 C C . ASP A 1 82 ? -4.788 -0.838 14.912 1.00 88.31 82 ASP A C 1
ATOM 613 O O . ASP A 1 82 ? -5.885 -1.242 14.534 1.00 88.31 82 ASP A O 1
ATOM 617 N N . SER A 1 83 ? -4.590 0.440 15.244 1.00 87.44 83 SER A N 1
ATOM 618 C CA . SER A 1 83 ? -5.635 1.461 15.232 1.00 87.44 83 SER A CA 1
ATOM 619 C C . SER A 1 83 ? -5.214 2.683 14.427 1.00 87.44 83 SER A C 1
ATOM 621 O O . SER A 1 83 ? -4.049 3.091 14.461 1.00 87.44 83 SER A O 1
ATOM 623 N N . ILE A 1 84 ? -6.191 3.268 13.732 1.00 89.12 84 ILE A N 1
ATOM 624 C CA . ILE A 1 84 ? -6.079 4.546 13.031 1.00 89.12 84 ILE A CA 1
ATOM 625 C C . ILE A 1 84 ? -7.024 5.521 13.723 1.00 89.12 84 ILE A C 1
ATOM 627 O O . ILE A 1 84 ? -8.220 5.267 13.855 1.00 89.12 84 ILE A O 1
ATOM 631 N N . ARG A 1 85 ? -6.481 6.634 14.207 1.00 85.25 85 ARG A N 1
ATOM 632 C CA . ARG A 1 85 ? -7.246 7.718 14.817 1.00 85.25 85 ARG A CA 1
ATOM 633 C C . ARG A 1 85 ? -7.394 8.826 13.797 1.00 85.25 85 ARG A C 1
ATOM 635 O O . ARG A 1 85 ? -6.418 9.481 13.446 1.00 85.25 85 ARG A O 1
ATOM 642 N N . THR A 1 86 ? -8.622 9.032 13.352 1.00 81.19 86 THR A N 1
ATOM 643 C CA . THR A 1 86 ? -8.972 10.094 12.417 1.00 81.19 86 THR A CA 1
ATOM 644 C C . THR A 1 86 ? -10.304 10.713 12.825 1.00 81.19 86 THR A C 1
ATOM 646 O O . THR A 1 86 ? -11.233 10.004 13.216 1.00 81.19 86 THR A O 1
ATOM 649 N N . ASP A 1 87 ? -10.387 12.042 12.762 1.00 77.88 87 ASP A N 1
ATOM 650 C CA . ASP A 1 87 ? -11.621 12.791 13.031 1.00 77.88 87 ASP A CA 1
ATOM 651 C C . ASP A 1 87 ? -12.595 12.728 11.838 1.00 77.88 87 ASP A C 1
ATOM 653 O O . ASP A 1 87 ? -13.783 13.032 11.971 1.00 77.88 87 ASP A O 1
ATOM 657 N N . THR A 1 88 ? -12.097 12.326 10.665 1.00 79.44 88 THR A N 1
ATOM 658 C CA . THR A 1 88 ? -12.841 12.197 9.409 1.00 79.44 88 THR A CA 1
ATOM 659 C C . THR A 1 88 ? -12.656 10.811 8.795 1.00 79.44 88 THR A C 1
ATOM 661 O O . THR A 1 88 ? -11.700 10.101 9.092 1.00 79.44 88 THR A O 1
ATOM 664 N N . GLU A 1 89 ? -13.574 10.399 7.925 1.00 86.56 89 GLU A N 1
ATOM 665 C CA . GLU A 1 89 ? -13.4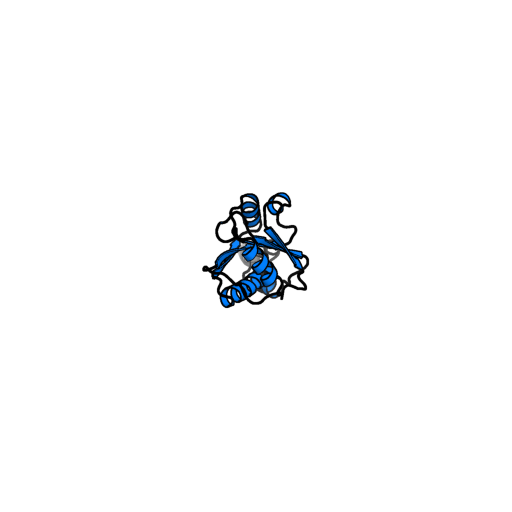61 9.129 7.202 1.00 86.56 89 GLU A CA 1
ATOM 666 C C . GLU A 1 89 ? -12.204 9.120 6.309 1.00 86.56 89 GLU A C 1
ATOM 668 O O . GLU A 1 89 ? -12.054 9.960 5.418 1.00 86.56 89 GLU A O 1
ATOM 673 N N . LEU A 1 90 ? -11.285 8.182 6.561 1.00 93.00 90 LEU A N 1
ATOM 674 C CA . LEU A 1 90 ? -10.050 8.022 5.792 1.00 93.00 90 LEU A CA 1
ATOM 675 C C . LEU A 1 90 ? -10.287 7.046 4.633 1.00 93.00 90 LEU A C 1
ATOM 677 O O . LEU A 1 90 ? -10.320 5.841 4.855 1.00 93.00 90 LEU A O 1
ATOM 681 N N . SER A 1 91 ? -10.421 7.555 3.403 1.00 95.00 91 SER A N 1
ATOM 682 C CA . SER A 1 91 ? -10.694 6.734 2.208 1.00 95.00 91 SER A CA 1
ATOM 683 C C . SER A 1 91 ? -9.645 6.926 1.109 1.00 95.00 91 SER A C 1
ATOM 685 O O . SER A 1 91 ? -9.468 8.041 0.607 1.00 95.00 91 SER A O 1
ATOM 687 N N . PHE A 1 92 ? -8.938 5.867 0.701 1.00 96.06 92 PHE A N 1
ATOM 688 C CA . PHE A 1 92 ? -7.910 5.933 -0.349 1.00 96.06 92 PHE A CA 1
ATOM 689 C C . PHE A 1 92 ? -7.625 4.596 -1.042 1.00 96.06 92 PHE A C 1
ATOM 691 O O . PHE A 1 92 ? -7.859 3.517 -0.515 1.00 96.06 92 PHE A O 1
ATOM 698 N N . ASP A 1 93 ? -7.067 4.667 -2.244 1.00 97.62 93 ASP A N 1
ATOM 699 C CA . ASP A 1 93 ? -6.648 3.511 -3.018 1.00 97.62 93 ASP A CA 1
ATOM 700 C C . ASP A 1 93 ? -5.166 3.178 -2.789 1.00 97.62 93 ASP A C 1
ATOM 702 O O . ASP A 1 93 ? -4.300 4.059 -2.835 1.00 97.62 93 ASP A O 1
ATOM 706 N N . ILE A 1 94 ? -4.856 1.885 -2.688 1.00 98.00 94 ILE A N 1
ATOM 707 C CA . ILE A 1 94 ? -3.487 1.363 -2.747 1.00 98.00 94 ILE A CA 1
ATOM 708 C C . ILE A 1 94 ? -3.259 0.718 -4.111 1.00 98.00 94 ILE A C 1
ATOM 710 O O . ILE A 1 94 ? -3.962 -0.211 -4.520 1.00 98.00 94 ILE A O 1
ATOM 714 N N . TYR A 1 95 ? -2.258 1.210 -4.836 1.00 97.50 95 TYR A N 1
ATOM 715 C CA . TYR A 1 95 ? -1.891 0.666 -6.138 1.00 97.50 95 TYR A CA 1
ATOM 716 C C . TYR A 1 95 ? -0.823 -0.415 -6.000 1.00 97.50 95 TYR A C 1
ATOM 718 O O . TYR A 1 95 ? 0.118 -0.266 -5.227 1.00 97.50 95 TYR A O 1
ATOM 726 N N . VAL A 1 96 ? -0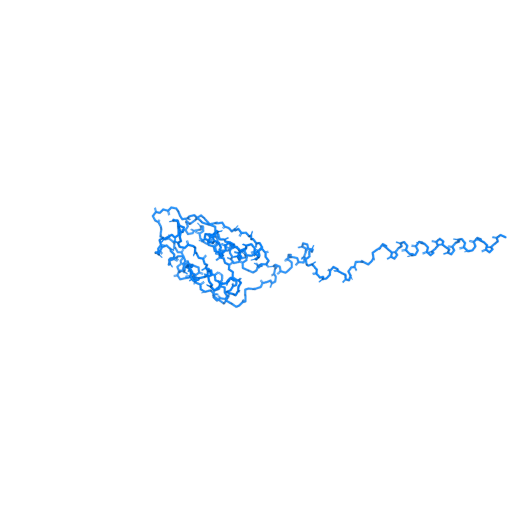.937 -1.489 -6.778 1.00 96.69 96 VAL A N 1
ATOM 727 C CA . VAL A 1 96 ? 0.024 -2.603 -6.761 1.00 96.69 96 VAL A CA 1
ATOM 728 C C . VAL A 1 96 ? 0.230 -3.164 -8.167 1.00 96.69 96 VAL A C 1
ATOM 730 O O . VAL A 1 96 ? -0.647 -3.051 -9.029 1.00 96.69 96 VAL A O 1
ATOM 733 N N . SER A 1 97 ? 1.401 -3.749 -8.428 1.00 94.38 97 SER A N 1
ATOM 734 C CA . SER A 1 97 ? 1.685 -4.389 -9.715 1.00 94.38 97 SER A CA 1
ATOM 735 C C . SER A 1 97 ? 0.849 -5.661 -9.896 1.00 94.38 97 SER A C 1
ATOM 737 O O . SER A 1 97 ? 0.889 -6.553 -9.056 1.00 94.38 97 SER A O 1
ATOM 739 N N . GLU A 1 98 ? 0.153 -5.799 -11.026 1.00 92.38 98 GLU A N 1
ATOM 740 C CA . GLU A 1 98 ? -0.682 -6.970 -11.359 1.00 92.38 98 GLU A CA 1
ATOM 741 C C . GLU A 1 98 ? 0.115 -8.282 -11.520 1.00 92.38 98 GLU A C 1
ATOM 743 O O . GLU A 1 98 ? -0.458 -9.375 -11.582 1.00 92.38 98 GLU A O 1
ATOM 748 N N . THR A 1 99 ? 1.440 -8.169 -11.643 1.00 89.06 99 THR A N 1
ATOM 749 C CA . THR A 1 99 ? 2.367 -9.295 -11.795 1.00 89.06 99 THR A CA 1
ATOM 750 C C . THR A 1 99 ? 3.021 -9.711 -10.483 1.00 89.06 99 THR A C 1
ATOM 752 O O . THR A 1 99 ? 3.595 -10.796 -10.431 1.00 89.06 99 THR A O 1
ATOM 755 N N . ASP A 1 100 ? 2.948 -8.878 -9.442 1.00 90.06 100 ASP A N 1
ATOM 756 C CA . ASP A 1 100 ? 3.531 -9.173 -8.134 1.00 90.06 100 ASP A CA 1
ATOM 757 C C . ASP A 1 100 ? 2.489 -9.838 -7.235 1.00 90.06 100 ASP A C 1
ATOM 759 O O . ASP A 1 100 ? 1.788 -9.221 -6.434 1.00 90.06 100 ASP A O 1
ATOM 763 N N . TYR A 1 101 ? 2.354 -11.148 -7.413 1.00 89.88 101 TYR A N 1
ATOM 764 C CA . TYR A 1 101 ? 1.341 -11.925 -6.713 1.00 89.88 101 TYR A CA 1
ATOM 765 C C . TYR A 1 101 ? 1.552 -11.991 -5.202 1.00 89.88 101 TYR A C 1
ATOM 767 O O . TYR A 1 101 ? 0.570 -12.128 -4.473 1.00 89.88 101 TYR A O 1
ATOM 775 N N . ALA A 1 102 ? 2.798 -11.939 -4.725 1.00 91.19 102 ALA A N 1
ATOM 776 C CA . ALA A 1 102 ? 3.070 -11.964 -3.294 1.00 91.19 102 ALA A CA 1
ATOM 777 C C . ALA A 1 102 ? 2.634 -10.647 -2.650 1.00 91.19 102 ALA A C 1
ATOM 779 O O . ALA A 1 102 ? 1.933 -10.666 -1.634 1.00 91.19 102 ALA A O 1
ATOM 780 N N . LEU A 1 103 ? 2.960 -9.526 -3.296 1.00 93.69 103 LEU A N 1
ATOM 781 C CA . LEU A 1 103 ? 2.590 -8.202 -2.826 1.00 93.69 103 LEU A CA 1
ATOM 782 C C . LEU A 1 103 ? 1.098 -7.915 -2.968 1.00 93.69 103 LEU A C 1
ATOM 784 O O . LEU A 1 103 ? 0.542 -7.270 -2.090 1.00 93.69 103 LEU A O 1
ATOM 788 N N . ILE A 1 104 ? 0.421 -8.446 -3.995 1.00 94.50 104 ILE A N 1
ATOM 789 C CA . ILE A 1 104 ? -1.047 -8.378 -4.091 1.00 94.50 104 ILE A CA 1
ATOM 790 C C . ILE A 1 104 ? -1.696 -9.042 -2.874 1.00 94.50 104 ILE A C 1
ATOM 792 O O . ILE A 1 104 ? -2.553 -8.436 -2.246 1.00 94.50 104 ILE A O 1
ATOM 796 N N . ARG A 1 105 ? -1.270 -10.258 -2.500 1.00 93.44 105 ARG A N 1
ATOM 797 C CA . ARG A 1 105 ? -1.848 -10.942 -1.329 1.00 93.44 105 ARG A CA 1
ATOM 798 C C . ARG A 1 105 ? -1.589 -10.174 -0.036 1.00 93.44 105 ARG A C 1
ATOM 800 O O . ARG A 1 105 ? -2.465 -10.116 0.816 1.00 93.44 105 ARG A O 1
ATOM 807 N N . TYR A 1 106 ? -0.399 -9.594 0.110 1.00 94.44 106 TYR A N 1
ATOM 808 C CA . TYR A 1 106 ? -0.104 -8.721 1.244 1.00 94.44 106 TYR A CA 1
ATOM 809 C C . TYR A 1 106 ? -0.985 -7.465 1.237 1.00 94.44 106 TYR A C 1
ATOM 811 O O . TYR A 1 106 ? -1.522 -7.096 2.277 1.00 94.44 106 TYR A O 1
ATOM 819 N N . ALA A 1 107 ? -1.166 -6.835 0.074 1.00 95.81 107 ALA A N 1
ATOM 820 C CA . ALA A 1 107 ? -2.008 -5.658 -0.092 1.00 95.81 107 ALA A CA 1
ATOM 821 C C . ALA A 1 107 ? -3.473 -5.957 0.255 1.00 95.81 107 ALA A C 1
ATOM 823 O O . ALA A 1 107 ? -4.088 -5.163 0.957 1.00 95.81 107 ALA A O 1
ATOM 824 N N . ASP A 1 108 ? -4.004 -7.109 -0.164 1.00 95.62 108 ASP A N 1
ATOM 825 C CA . ASP A 1 108 ? -5.356 -7.554 0.188 1.00 95.62 108 ASP A CA 1
ATOM 826 C C . ASP A 1 108 ? -5.502 -7.714 1.715 1.00 95.62 108 ASP A C 1
ATOM 828 O O . ASP A 1 108 ? -6.405 -7.126 2.307 1.00 95.62 108 ASP A O 1
ATOM 832 N N . SER A 1 109 ? -4.565 -8.403 2.382 1.00 94.50 109 SER A N 1
ATOM 833 C CA . SER A 1 109 ? -4.571 -8.533 3.851 1.00 94.50 109 SER A CA 1
ATOM 834 C C . SER A 1 109 ? -4.433 -7.184 4.566 1.00 94.50 109 SER A C 1
ATOM 836 O O . SER A 1 109 ? -5.080 -6.938 5.582 1.00 94.50 109 SER A O 1
ATOM 838 N N . LEU A 1 110 ? -3.576 -6.291 4.062 1.00 95.12 110 LEU A N 1
ATOM 839 C CA . LEU A 1 110 ? -3.409 -4.949 4.616 1.00 95.12 110 LEU A CA 1
ATOM 840 C C . LEU A 1 110 ? -4.690 -4.122 4.453 1.00 95.12 110 LEU A C 1
ATOM 842 O O . LEU A 1 110 ? -5.076 -3.427 5.387 1.00 95.12 110 LEU A O 1
ATOM 846 N N . CYS A 1 111 ? -5.345 -4.215 3.297 1.00 95.81 111 CYS A N 1
ATOM 847 C CA . CYS A 1 111 ? -6.618 -3.563 3.015 1.00 95.81 111 CYS A CA 1
ATOM 848 C C . CYS A 1 111 ? -7.705 -4.017 3.993 1.00 95.81 111 CYS A C 1
ATOM 850 O O . CYS A 1 111 ? -8.399 -3.173 4.548 1.00 95.81 111 CYS A O 1
ATOM 852 N N . GLU A 1 112 ? -7.824 -5.323 4.249 1.00 95.25 112 GLU A N 1
ATOM 853 C CA . GLU A 1 112 ? -8.756 -5.851 5.254 1.00 95.25 112 GLU A CA 1
ATOM 854 C C . GLU A 1 112 ? -8.478 -5.249 6.636 1.00 95.25 112 GLU A C 1
ATOM 856 O O . GLU A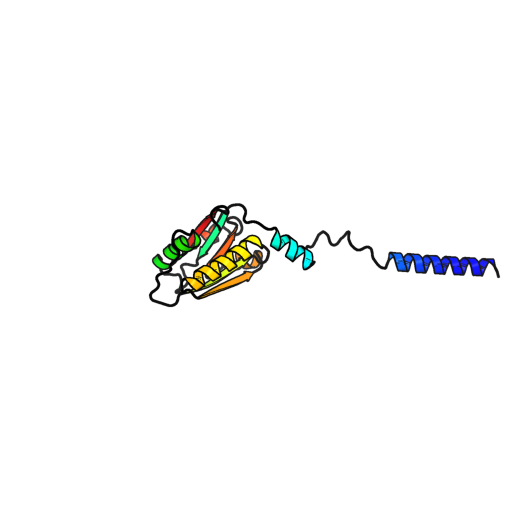 1 112 ? -9.381 -4.691 7.252 1.00 95.25 112 GLU A O 1
ATOM 861 N N . ARG A 1 113 ? -7.213 -5.251 7.083 1.00 94.69 113 ARG A N 1
ATOM 862 C CA . ARG A 1 113 ? -6.835 -4.660 8.378 1.00 94.69 113 ARG A CA 1
ATOM 863 C C . ARG A 1 113 ? -7.134 -3.161 8.457 1.00 94.69 113 ARG A C 1
ATOM 865 O O . ARG A 1 113 ? -7.603 -2.693 9.489 1.00 94.69 113 ARG A O 1
ATOM 872 N N . LEU A 1 114 ? -6.848 -2.404 7.397 1.00 94.81 114 LEU A N 1
ATOM 873 C CA . LEU A 1 114 ? -7.132 -0.965 7.339 1.00 94.81 114 LEU A CA 1
ATOM 874 C C . LEU A 1 114 ? -8.639 -0.699 7.427 1.00 94.81 114 LEU A C 1
ATOM 876 O O . LEU A 1 114 ? -9.062 0.201 8.154 1.00 94.81 114 LEU A O 1
ATOM 880 N N . ASN A 1 115 ? -9.440 -1.515 6.744 1.00 94.44 115 ASN A N 1
ATOM 881 C CA . ASN A 1 115 ? -10.894 -1.403 6.763 1.00 94.44 115 ASN A CA 1
ATOM 882 C C . ASN A 1 115 ? -11.478 -1.773 8.134 1.00 94.44 115 ASN A C 1
ATOM 884 O O . ASN A 1 115 ? -12.343 -1.065 8.648 1.00 94.44 115 ASN A O 1
ATOM 888 N N . ASP A 1 116 ? -10.943 -2.811 8.780 1.00 93.44 116 ASP A N 1
ATOM 889 C CA . ASP A 1 116 ? -11.300 -3.181 10.155 1.00 93.44 116 ASP A CA 1
ATOM 890 C C . ASP A 1 116 ? -10.941 -2.079 11.169 1.00 93.44 116 ASP A C 1
ATOM 892 O O . ASP A 1 116 ? -11.640 -1.893 12.168 1.00 93.44 116 ASP A O 1
ATOM 896 N N . ALA A 1 117 ? -9.881 -1.310 10.899 1.00 91.62 117 ALA A N 1
ATOM 897 C CA . ALA A 1 117 ? -9.473 -0.153 11.695 1.00 91.62 117 ALA A CA 1
ATOM 898 C C . ALA A 1 117 ? -10.298 1.121 11.415 1.00 91.62 117 ALA A C 1
ATOM 900 O O . ALA A 1 117 ? -10.048 2.152 12.042 1.00 91.62 117 ALA A O 1
ATOM 901 N N . GLY A 1 118 ? -11.286 1.059 10.514 1.00 90.56 118 GLY A N 1
ATOM 902 C CA . GLY A 1 118 ? -12.216 2.153 10.218 1.00 90.56 118 GLY A CA 1
ATOM 903 C C . GLY A 1 118 ? -11.842 3.035 9.024 1.00 90.56 118 GLY A C 1
ATOM 904 O O . GLY A 1 118 ? -12.449 4.092 8.857 1.00 90.56 118 GLY A O 1
ATOM 905 N N . ALA A 1 119 ? -10.867 2.635 8.204 1.00 93.69 119 ALA A N 1
ATOM 906 C CA . ALA A 1 119 ? -10.607 3.268 6.911 1.00 93.69 119 ALA A CA 1
ATOM 907 C C . ALA A 1 119 ? -11.491 2.661 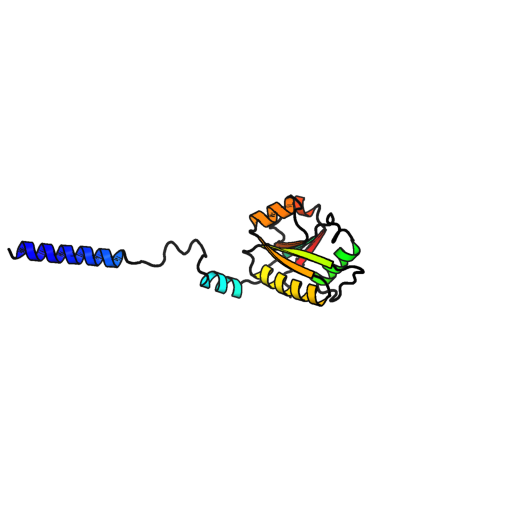5.796 1.00 93.69 119 ALA A C 1
ATOM 909 O O . ALA A 1 119 ? -12.098 1.609 5.969 1.00 93.69 119 ALA A O 1
ATOM 910 N N . ASP A 1 120 ? -11.552 3.316 4.638 1.00 95.12 120 ASP A N 1
ATOM 911 C CA . ASP A 1 120 ? -12.153 2.788 3.406 1.00 95.12 120 ASP A CA 1
ATOM 912 C C . ASP A 1 120 ? -11.075 2.690 2.322 1.00 95.12 120 ASP A C 1
ATOM 914 O O . ASP A 1 120 ? -10.775 3.636 1.592 1.00 95.12 120 ASP A O 1
ATOM 918 N N . VAL A 1 121 ? -10.426 1.534 2.273 1.00 96.50 121 VAL A N 1
ATOM 919 C CA . VAL A 1 121 ? -9.281 1.272 1.409 1.00 96.50 121 VAL A CA 1
ATOM 920 C C . VAL A 1 121 ? -9.653 0.284 0.317 1.00 96.50 121 VAL A C 1
ATOM 922 O O . VAL A 1 121 ? -10.360 -0.699 0.547 1.00 96.50 121 VAL A O 1
ATOM 925 N N . GLN A 1 122 ? -9.154 0.543 -0.894 1.00 97.25 122 GLN A N 1
ATOM 926 C CA . GLN A 1 122 ? -9.333 -0.338 -2.048 1.00 97.25 122 GLN A CA 1
ATOM 927 C C . GLN A 1 122 ? -8.006 -0.632 -2.746 1.00 97.25 122 GLN A C 1
ATOM 929 O O . GLN A 1 122 ? -7.178 0.254 -2.957 1.00 97.25 122 GLN A O 1
ATOM 934 N N . ILE A 1 123 ? -7.823 -1.881 -3.178 1.00 97.69 123 ILE A N 1
ATOM 935 C CA . ILE A 1 123 ? -6.662 -2.282 -3.976 1.00 97.69 123 ILE A CA 1
ATOM 936 C C . ILE A 1 123 ? -6.951 -2.085 -5.466 1.00 97.69 123 ILE A C 1
ATOM 938 O O . ILE A 1 123 ? -7.920 -2.620 -6.008 1.00 97.69 123 ILE A O 1
ATOM 942 N N . LYS A 1 124 ? -6.069 -1.358 -6.164 1.00 97.50 124 LYS A N 1
ATOM 943 C CA . LYS A 1 124 ? -6.115 -1.194 -7.626 1.00 97.50 124 LYS A CA 1
ATOM 944 C C . LYS A 1 124 ? -4.847 -1.737 -8.271 1.00 97.50 124 LYS A C 1
ATOM 946 O O . LYS A 1 124 ? -3.753 -1.207 -8.095 1.00 97.50 124 LYS A O 1
ATOM 951 N N . GLN A 1 125 ? -5.007 -2.795 -9.055 1.00 96.19 125 GLN A N 1
ATOM 952 C CA . GLN A 1 125 ? -3.896 -3.442 -9.745 1.00 96.19 125 GLN A CA 1
ATOM 953 C C . GLN A 1 125 ? -3.610 -2.744 -11.078 1.00 96.19 125 GLN A C 1
ATOM 955 O O . GLN A 1 125 ? -4.526 -2.452 -11.849 1.00 96.19 125 GLN A O 1
ATOM 960 N N . TYR A 1 126 ? -2.334 -2.496 -11.359 1.00 94.44 126 TYR A N 1
ATOM 961 C CA . TYR A 1 126 ? -1.862 -1.916 -12.615 1.00 94.44 126 TYR A CA 1
ATOM 962 C C . TYR A 1 126 ? -0.667 -2.703 -13.146 1.00 94.44 126 TYR A C 1
ATOM 964 O O . TYR A 1 126 ? 0.061 -3.327 -12.379 1.00 94.44 126 TYR A O 1
ATOM 972 N N . SER A 1 127 ? -0.390 -2.626 -14.448 1.00 94.19 127 SER A N 1
ATOM 973 C CA . SER A 1 127 ? 0.900 -3.097 -14.957 1.00 94.19 127 SER A CA 1
ATOM 974 C C . SER A 1 127 ? 2.046 -2.322 -14.293 1.00 94.19 127 SER A C 1
ATOM 976 O O . SER A 1 127 ? 1.923 -1.120 -14.038 1.00 94.19 127 SER A O 1
ATOM 978 N N . GLY A 1 128 ? 3.201 -2.958 -14.073 1.00 90.50 128 GLY A N 1
ATOM 979 C CA . GLY A 1 128 ? 4.364 -2.276 -13.484 1.00 90.50 128 GLY A CA 1
ATOM 980 C C . GLY A 1 128 ? 4.803 -1.028 -14.271 1.00 90.50 128 GLY A C 1
ATOM 981 O O . GLY A 1 128 ? 5.231 -0.029 -13.699 1.00 90.50 128 GLY A O 1
ATOM 982 N N . THR A 1 129 ? 4.624 -1.018 -15.596 1.00 91.56 129 THR A N 1
ATOM 983 C CA . THR A 1 129 ? 4.866 0.172 -16.434 1.00 91.56 129 THR A CA 1
ATOM 984 C C . THR A 1 129 ? 3.908 1.322 -16.123 1.00 91.56 129 THR A C 1
ATOM 986 O O . THR A 1 129 ? 4.349 2.466 -16.016 1.00 91.56 129 THR A O 1
ATOM 989 N N . MET A 1 130 ? 2.618 1.031 -15.949 1.00 94.19 130 MET A N 1
ATOM 990 C CA . MET A 1 130 ? 1.601 2.023 -15.607 1.00 94.19 130 MET A CA 1
ATOM 991 C C . MET A 1 130 ? 1.779 2.529 -14.173 1.00 94.19 130 MET A C 1
ATOM 993 O O . MET A 1 130 ? 1.671 3.731 -13.943 1.00 94.19 130 MET A O 1
ATOM 997 N N . LEU A 1 131 ? 2.110 1.640 -13.231 1.00 93.56 131 LEU A N 1
ATOM 998 C CA . LEU A 1 131 ? 2.383 2.004 -11.842 1.00 93.56 131 LEU A CA 1
ATOM 999 C C . LEU A 1 131 ? 3.532 3.017 -11.752 1.00 93.56 131 LEU A C 1
ATOM 1001 O O . LEU A 1 131 ? 3.360 4.089 -11.175 1.00 93.56 131 LEU A O 1
ATOM 1005 N N . ARG A 1 132 ? 4.656 2.749 -12.431 1.00 92.38 132 ARG A N 1
ATOM 1006 C CA . ARG A 1 132 ? 5.784 3.694 -12.523 1.00 92.38 132 ARG A CA 1
ATOM 1007 C C . ARG A 1 132 ? 5.385 5.023 -13.159 1.00 92.38 132 ARG A C 1
ATOM 1009 O O . ARG A 1 132 ? 5.761 6.080 -12.664 1.00 92.38 132 ARG A O 1
ATOM 1016 N N . SER A 1 133 ? 4.603 4.989 -14.240 1.00 93.12 133 SER A N 1
ATOM 1017 C CA . SER A 1 133 ? 4.119 6.209 -14.898 1.00 93.12 133 SER A CA 1
ATOM 1018 C C . SER A 1 133 ? 3.242 7.058 -13.970 1.00 93.12 133 SER A C 1
ATOM 1020 O O . SER A 1 133 ? 3.364 8.285 -13.953 1.00 93.12 133 SER A O 1
ATOM 1022 N N . ARG A 1 134 ? 2.385 6.422 -13.164 1.00 93.12 134 ARG A N 1
ATOM 1023 C CA . ARG A 1 134 ? 1.566 7.106 -12.157 1.00 93.12 134 ARG A CA 1
ATOM 1024 C C . ARG A 1 134 ? 2.404 7.677 -11.022 1.00 93.12 134 ARG A C 1
ATOM 1026 O O . ARG A 1 134 ? 2.178 8.833 -10.683 1.00 93.12 134 ARG A O 1
ATOM 1033 N N . ALA A 1 135 ? 3.386 6.928 -10.518 1.00 92.06 135 ALA A N 1
ATOM 1034 C CA . ALA A 1 135 ? 4.312 7.396 -9.488 1.00 92.06 135 ALA A CA 1
ATOM 1035 C C . ALA A 1 135 ? 5.053 8.669 -9.933 1.00 92.06 135 ALA A C 1
ATOM 1037 O O . ALA A 1 135 ? 4.990 9.689 -9.255 1.00 92.06 135 ALA A O 1
ATOM 1038 N N . VAL A 1 136 ? 5.644 8.660 -11.134 1.00 91.44 136 VAL A N 1
ATOM 1039 C CA . VAL A 1 136 ? 6.358 9.826 -11.694 1.00 91.44 136 VAL A CA 1
ATOM 1040 C C . VAL A 1 136 ? 5.430 11.023 -11.926 1.00 91.44 136 VAL A C 1
ATOM 1042 O O . VAL A 1 136 ? 5.832 12.166 -11.744 1.00 91.44 136 VAL A O 1
ATOM 1045 N N . SER A 1 137 ? 4.186 10.784 -12.346 1.00 91.56 137 SER A N 1
ATOM 1046 C CA . SER A 1 137 ? 3.230 11.865 -12.626 1.00 91.56 137 SER A CA 1
ATOM 1047 C C . SER A 1 137 ? 2.449 12.352 -11.402 1.00 91.56 137 SER A C 1
ATOM 1049 O O . SER A 1 137 ? 1.603 13.232 -11.557 1.00 91.56 137 SER A O 1
ATOM 1051 N N . GLY A 1 138 ? 2.668 11.770 -10.217 1.00 91.50 138 GLY A N 1
ATOM 1052 C CA . GLY A 1 138 ? 1.888 12.075 -9.013 1.00 91.50 138 GLY A CA 1
ATOM 1053 C C . GLY A 1 138 ? 0.417 11.645 -9.096 1.00 91.50 138 GLY A C 1
ATOM 1054 O O . GLY A 1 138 ? -0.399 12.066 -8.283 1.00 91.50 138 GLY A O 1
ATOM 1055 N N . LYS A 1 139 ? 0.039 10.818 -10.084 1.00 93.62 139 LYS A N 1
ATOM 1056 C CA . LYS A 1 139 ? -1.347 10.360 -10.310 1.00 93.62 139 LYS A CA 1
ATOM 1057 C C . LYS A 1 139 ? -1.656 9.085 -9.529 1.00 93.62 139 LYS A C 1
ATOM 1059 O O . LYS A 1 139 ? -2.092 8.078 -10.100 1.00 93.62 139 LYS A O 1
ATOM 1064 N N . TYR A 1 140 ? -1.388 9.135 -8.232 1.00 94.25 140 TYR A N 1
ATOM 1065 C CA . TYR A 1 140 ? -1.621 8.064 -7.274 1.00 94.25 140 TYR A CA 1
ATOM 1066 C C . TYR A 1 140 ? -1.975 8.637 -5.904 1.00 94.25 140 TYR A C 1
ATOM 1068 O O . TYR A 1 140 ? -1.753 9.820 -5.642 1.00 94.25 140 TYR A O 1
ATOM 1076 N N . GLU A 1 141 ? -2.525 7.778 -5.052 1.00 96.06 141 GLU A N 1
ATOM 1077 C CA . GLU A 1 141 ? -2.873 8.115 -3.673 1.00 96.06 141 GLU A CA 1
ATOM 1078 C C . GLU A 1 141 ? -1.896 7.426 -2.725 1.00 96.06 141 GLU A C 1
ATOM 1080 O O . GLU A 1 141 ? -1.066 8.095 -2.115 1.00 96.06 141 GLU A O 1
ATOM 1085 N N . ALA A 1 142 ? -1.894 6.092 -2.720 1.00 96.94 142 ALA A N 1
ATOM 1086 C CA . ALA A 1 142 ? -0.823 5.281 -2.164 1.00 96.94 142 ALA A CA 1
ATOM 1087 C C . ALA A 1 142 ? -0.453 4.133 -3.116 1.00 96.94 142 ALA A C 1
ATOM 1089 O O . ALA A 1 142 ? -1.236 3.749 -3.990 1.00 96.94 142 ALA A O 1
ATOM 1090 N N . PHE A 1 143 ? 0.744 3.570 -2.972 1.00 96.62 143 PHE A N 1
ATOM 1091 C CA . PHE A 1 143 ? 1.135 2.355 -3.680 1.00 96.62 143 PHE A CA 1
ATOM 1092 C C . PHE A 1 143 ? 2.092 1.474 -2.880 1.00 96.62 143 PHE A C 1
ATOM 1094 O O . PHE A 1 143 ? 2.836 1.949 -2.022 1.00 96.62 143 PHE A O 1
ATOM 1101 N N . LEU A 1 144 ? 2.066 0.185 -3.213 1.00 96.50 144 LEU A N 1
ATOM 1102 C CA . LEU A 1 144 ? 3.019 -0.827 -2.787 1.00 96.50 144 LEU A CA 1
ATOM 1103 C C . LEU A 1 144 ? 3.831 -1.296 -3.996 1.00 96.50 144 LEU A C 1
ATOM 1105 O O . LEU A 1 144 ? 3.269 -1.656 -5.036 1.00 96.50 144 LEU A O 1
ATOM 1109 N N . SER A 1 145 ? 5.152 -1.320 -3.857 1.00 94.44 145 SER A N 1
ATOM 1110 C CA . SER A 1 145 ? 6.043 -1.928 -4.848 1.00 94.44 145 SER A CA 1
ATOM 1111 C C . SER A 1 145 ? 7.318 -2.465 -4.216 1.00 94.44 145 SER A C 1
ATOM 1113 O O . SER A 1 145 ? 7.663 -2.095 -3.096 1.00 94.44 145 SER A O 1
ATOM 1115 N N . GLU A 1 146 ? 8.057 -3.284 -4.960 1.00 91.88 146 GLU A N 1
ATOM 1116 C CA . GLU A 1 146 ? 9.481 -3.499 -4.694 1.00 91.88 146 GLU A CA 1
ATOM 1117 C C . GLU A 1 146 ? 10.216 -2.147 -4.692 1.00 91.88 146 GLU A C 1
ATOM 1119 O O . GLU A 1 146 ? 9.835 -1.204 -5.402 1.00 91.88 146 GLU A O 1
ATOM 1124 N N . SER A 1 147 ? 11.237 -2.034 -3.845 1.00 86.81 147 SER A N 1
ATOM 1125 C CA . SER A 1 147 ? 11.968 -0.781 -3.609 1.00 86.81 147 SER A CA 1
ATOM 1126 C C . SER A 1 14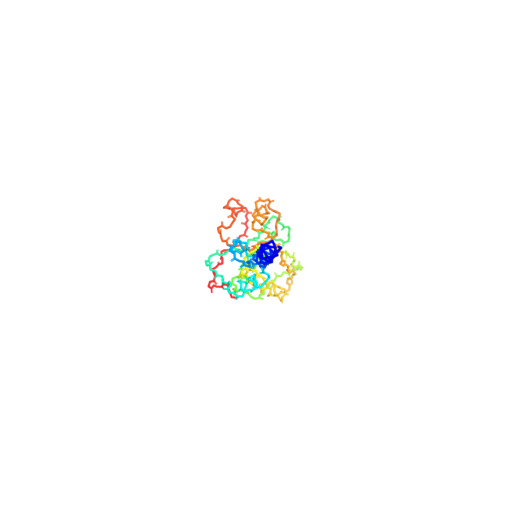7 ? 12.717 -0.247 -4.837 1.00 86.81 147 SER A C 1
ATOM 1128 O O . SER A 1 147 ? 12.918 0.959 -4.950 1.00 86.81 147 SER A O 1
ATOM 1130 N N . ASP A 1 148 ? 13.087 -1.111 -5.779 1.00 84.69 148 ASP A N 1
ATOM 1131 C CA . ASP A 1 148 ? 13.811 -0.780 -7.010 1.00 84.69 148 ASP A CA 1
ATOM 1132 C C . ASP A 1 148 ? 12.891 -0.528 -8.220 1.00 84.69 148 ASP A C 1
ATOM 1134 O O . ASP A 1 148 ? 13.349 -0.076 -9.275 1.00 84.69 148 ASP A O 1
ATOM 1138 N N . LEU A 1 149 ? 11.583 -0.780 -8.087 1.00 79.25 149 LEU A N 1
ATOM 1139 C CA . LEU A 1 149 ? 10.637 -0.629 -9.190 1.00 79.25 149 LEU A CA 1
ATOM 1140 C C . LEU A 1 149 ? 10.446 0.843 -9.589 1.00 79.25 149 LEU A C 1
ATOM 1142 O O . LEU A 1 149 ? 10.246 1.144 -10.770 1.00 79.25 149 LEU A O 1
ATOM 1146 N N . VAL A 1 150 ? 10.463 1.765 -8.625 1.00 80.44 150 VAL A N 1
ATOM 1147 C CA . VAL A 1 150 ? 10.147 3.187 -8.826 1.00 80.44 150 VAL A CA 1
ATOM 1148 C C . VAL A 1 150 ? 11.422 4.032 -8.785 1.00 80.44 150 VAL A C 1
ATOM 1150 O O . VAL A 1 150 ? 12.306 3.802 -7.969 1.00 80.44 150 VAL A O 1
ATOM 1153 N N . SER A 1 151 ? 11.523 5.017 -9.686 1.00 77.56 151 SER A N 1
ATOM 1154 C CA . SER A 1 151 ? 12.682 5.921 -9.760 1.00 77.56 151 SER A CA 1
ATOM 1155 C C . SER A 1 151 ? 12.866 6.710 -8.463 1.00 77.56 151 SER A C 1
ATOM 1157 O O . SER A 1 151 ? 11.882 7.185 -7.894 1.00 77.56 151 SER A O 1
ATOM 1159 N N . THR A 1 152 ? 14.118 6.944 -8.067 1.00 76.56 152 THR A N 1
ATOM 1160 C CA . THR A 1 152 ? 14.482 7.774 -6.908 1.00 76.56 152 THR A CA 1
ATOM 1161 C C . THR A 1 152 ? 13.841 9.157 -6.967 1.00 76.56 152 THR A C 1
ATOM 1163 O O . THR A 1 152 ? 13.277 9.602 -5.977 1.00 76.56 152 THR A O 1
ATOM 1166 N N . ASP A 1 153 ? 13.804 9.784 -8.144 1.00 77.44 153 ASP A N 1
ATOM 1167 C CA . ASP A 1 153 ? 13.238 11.129 -8.334 1.00 77.44 153 ASP A CA 1
ATOM 1168 C C . ASP A 1 153 ? 11.729 11.186 -8.026 1.00 77.44 153 ASP A C 1
ATOM 1170 O O . ASP A 1 153 ? 11.198 12.206 -7.582 1.00 77.44 153 ASP A O 1
ATOM 1174 N N . ALA A 1 154 ? 11.013 10.081 -8.267 1.00 76.38 154 ALA A N 1
ATOM 1175 C CA . ALA A 1 154 ? 9.592 9.978 -7.943 1.00 76.38 154 ALA A CA 1
ATOM 1176 C C . ALA A 1 154 ? 9.363 9.756 -6.439 1.00 76.38 154 ALA A C 1
ATOM 1178 O O . ALA A 1 154 ? 8.313 10.138 -5.928 1.00 76.38 154 ALA A O 1
ATOM 1179 N N . LEU A 1 155 ? 10.342 9.170 -5.743 1.00 79.31 155 LEU A N 1
ATOM 1180 C CA . LEU A 1 155 ? 10.312 8.944 -4.298 1.00 79.31 155 LEU A CA 1
ATOM 1181 C C . LEU A 1 155 ? 10.772 10.168 -3.497 1.00 79.31 155 LEU A C 1
ATOM 1183 O O . LEU A 1 155 ? 10.307 10.346 -2.380 1.00 79.31 155 LEU A O 1
ATOM 1187 N N . GLU A 1 156 ? 11.625 11.037 -4.051 1.00 77.38 156 GLU A N 1
ATOM 1188 C CA . GLU A 1 156 ? 12.079 12.264 -3.367 1.00 77.38 156 GLU A CA 1
ATOM 1189 C C . GLU A 1 156 ? 10.929 13.209 -2.994 1.00 77.38 156 GLU A C 1
ATOM 1191 O O . GLU A 1 156 ? 10.997 13.910 -1.989 1.00 77.38 156 GLU A O 1
ATOM 1196 N N . ASN A 1 157 ? 9.865 13.221 -3.799 1.00 74.50 157 ASN A N 1
ATOM 1197 C CA . ASN A 1 157 ? 8.694 14.073 -3.587 1.00 74.50 157 ASN A CA 1
ATOM 1198 C C . ASN A 1 157 ? 7.541 13.344 -2.882 1.00 74.50 157 ASN A C 1
ATOM 1200 O O . ASN A 1 157 ? 6.454 13.906 -2.734 1.00 74.50 157 ASN A O 1
ATOM 1204 N N . ALA A 1 158 ? 7.752 12.087 -2.499 1.00 84.88 158 ALA A N 1
ATOM 1205 C CA . ALA A 1 158 ? 6.738 11.240 -1.904 1.00 84.88 158 ALA A CA 1
ATOM 1206 C C . ALA A 1 158 ? 7.061 10.945 -0.442 1.00 84.88 158 ALA A C 1
ATOM 1208 O O . ALA A 1 158 ? 8.215 10.995 -0.023 1.00 84.88 158 ALA A O 1
ATOM 1209 N N . ASP A 1 159 ? 6.033 10.603 0.330 1.00 92.94 159 ASP A N 1
ATOM 1210 C CA . ASP A 1 159 ? 6.227 10.161 1.702 1.00 92.94 159 ASP A CA 1
ATOM 1211 C C . ASP A 1 159 ? 6.120 8.638 1.768 1.00 92.94 159 ASP A C 1
ATOM 1213 O O . ASP A 1 159 ? 5.059 8.074 1.496 1.00 92.94 159 ASP A O 1
ATOM 1217 N N . TYR A 1 160 ? 7.219 7.956 2.086 1.00 94.00 160 TYR A N 1
ATOM 1218 C CA . TYR A 1 160 ? 7.287 6.500 2.019 1.00 94.00 160 TYR A CA 1
ATOM 1219 C C . TYR A 1 160 ? 7.978 5.874 3.228 1.00 94.00 160 TYR A C 1
ATOM 1221 O O . TYR A 1 160 ? 8.738 6.510 3.957 1.00 94.00 160 TYR A O 1
ATOM 1229 N N . ILE A 1 161 ? 7.711 4.585 3.422 1.00 94.75 161 ILE A N 1
ATOM 1230 C CA . ILE A 1 161 ? 8.415 3.723 4.367 1.00 94.75 161 ILE A CA 1
ATOM 1231 C C . ILE A 1 161 ? 8.877 2.451 3.662 1.00 94.75 161 ILE A C 1
ATOM 1233 O O . ILE A 1 161 ? 8.163 1.896 2.825 1.00 94.75 161 ILE A O 1
ATOM 1237 N N . ILE A 1 162 ? 10.085 2.004 4.001 1.00 93.56 162 ILE A N 1
ATOM 1238 C CA . ILE A 1 162 ? 10.628 0.726 3.542 1.00 93.56 162 ILE A CA 1
ATOM 1239 C C . ILE A 1 162 ? 10.104 -0.376 4.462 1.00 93.56 162 ILE A C 1
ATOM 1241 O O . ILE A 1 162 ? 10.155 -0.247 5.685 1.00 93.56 162 ILE A O 1
ATOM 1245 N N . LEU A 1 163 ? 9.614 -1.452 3.859 1.00 93.50 163 LEU A N 1
ATOM 1246 C CA . LEU A 1 163 ? 9.111 -2.644 4.522 1.00 93.50 163 LEU A CA 1
ATOM 1247 C C . LEU A 1 163 ? 10.030 -3.815 4.190 1.00 93.50 163 LEU A C 1
ATOM 1249 O O . LEU A 1 163 ? 10.289 -4.098 3.018 1.00 93.50 163 LEU A O 1
ATOM 1253 N N . ASP A 1 164 ? 10.518 -4.500 5.217 1.00 91.94 164 ASP A N 1
ATOM 1254 C CA . ASP A 1 164 ? 11.260 -5.739 5.031 1.00 91.94 164 ASP A CA 1
ATOM 1255 C C . ASP A 1 164 ? 10.289 -6.915 4.893 1.00 91.94 164 ASP A C 1
ATOM 1257 O O . ASP A 1 164 ? 9.363 -7.070 5.694 1.00 91.94 164 ASP A O 1
ATOM 1261 N N . SER A 1 165 ? 10.509 -7.769 3.892 1.00 90.00 165 SER A N 1
ATOM 1262 C CA . SER A 1 165 ? 9.692 -8.968 3.667 1.00 90.00 165 SER A CA 1
ATOM 1263 C C . SER A 1 165 ? 9.534 -9.864 4.909 1.00 90.00 165 SER A C 1
ATOM 1265 O O . SER A 1 165 ? 8.497 -10.508 5.055 1.00 90.00 165 SER A O 1
ATOM 1267 N N . ALA A 1 166 ? 10.498 -9.887 5.839 1.00 85.62 166 ALA A N 1
ATOM 1268 C CA . ALA A 1 166 ? 10.413 -10.662 7.078 1.00 85.62 166 ALA A CA 1
ATOM 1269 C C . ALA A 1 166 ? 9.425 -10.081 8.109 1.00 85.62 166 ALA A C 1
ATOM 1271 O O . ALA A 1 166 ? 8.915 -10.817 8.966 1.00 85.62 166 ALA A O 1
ATOM 1272 N N . GLU A 1 167 ? 9.156 -8.776 8.034 1.00 82.44 167 GLU A N 1
ATOM 1273 C CA . GLU A 1 167 ? 8.224 -8.043 8.901 1.00 82.44 167 GLU A CA 1
ATOM 1274 C C . GLU A 1 167 ? 6.816 -7.953 8.290 1.00 82.44 167 GLU A C 1
ATOM 1276 O O . GLU A 1 167 ? 5.831 -7.775 9.008 1.00 82.44 167 GLU A O 1
ATOM 1281 N N . MET A 1 168 ? 6.700 -8.147 6.974 1.00 84.50 168 MET A N 1
ATOM 1282 C CA . MET A 1 168 ? 5.440 -8.145 6.231 1.00 84.50 168 MET A CA 1
ATOM 1283 C C . MET A 1 168 ? 4.669 -9.459 6.427 1.00 84.50 168 MET A C 1
ATOM 1285 O O . MET A 1 168 ? 4.758 -10.383 5.616 1.00 84.50 168 MET A O 1
ATOM 1289 N N . ARG A 1 169 ? 3.908 -9.537 7.524 1.00 67.81 169 ARG A N 1
ATOM 1290 C CA . ARG A 1 169 ? 3.036 -10.676 7.862 1.00 67.81 169 ARG A CA 1
ATOM 1291 C C . ARG A 1 169 ? 1.556 -10.410 7.616 1.00 67.81 169 ARG A C 1
ATOM 1293 O O . ARG A 1 169 ? 1.091 -9.259 7.812 1.00 67.81 169 ARG A O 1
#

Sequence (169 aa):
MKRRLILLVVVIALIAGFGALLHSPPSIIDAVTGATPKAKKAAQSSAQLEGSYIFCMNPLLDKLSDEDIREQLKAFVTGKTDSIRTDTELSFDIYVSETDYALIRYADSLCERLNDAGADVQIKQYSGTMLRSRAVSGKYEAFLSESDLVSTDALENADYIILDSAEMR

Organism: Mediterraneibacter gnavus (strain CC55_001C) (NCBI:txid1073375)